Protein AF-A0A5C7XMV6-F1 (afdb_monomer_lite)

pLDDT: mean 70.3, std 21.77, range [32.22, 95.0]

Sequence (142 aa):
MPPIEAALIKPVVDALLGLFKQGENLTLKRNAEKALREAIRELLLANPDENKAEARIAIAKAAGILSEDILLAEDMLEKHRANKARTRGKTGSARKRKAHAGKCAGRRKPACATDADAPTPEDDACCAPHGDAAHARPTDTD

Secondary structure (DSSP, 8-state):
---THHHHHHHHHHHHHHHHHHHHHHHHHHHHHHHHH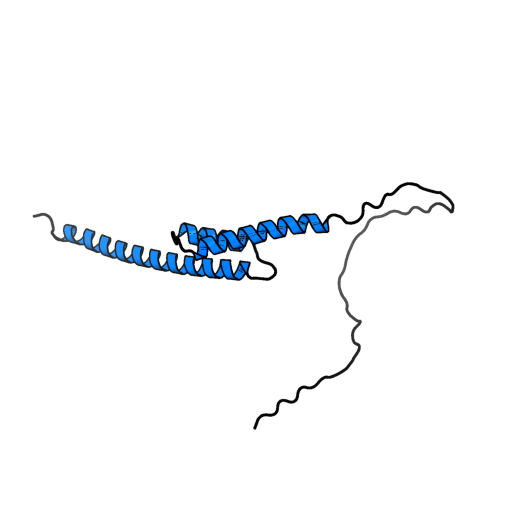HHHHHHTSSS--HHHHHHHHHHHHHTT---HHHHHHHHHHHHHHHHHHHHHHHTT-------------------------------------------PPPP---

Structure (mmCIF, N/CA/C/O backbone):
data_AF-A0A5C7XMV6-F1
#
_entry.id   AF-A0A5C7XMV6-F1
#
loop_
_atom_site.group_PDB
_atom_site.id
_atom_site.type_symbol
_atom_site.label_atom_id
_atom_site.label_alt_id
_atom_site.label_comp_id
_atom_site.label_asym_id
_atom_site.label_entity_id
_atom_site.label_seq_id
_atom_site.pdbx_PDB_ins_code
_atom_site.Cartn_x
_atom_site.Cartn_y
_atom_site.Cartn_z
_atom_site.occupancy
_atom_site.B_iso_or_equiv
_atom_site.auth_seq_id
_atom_site.auth_comp_id
_atom_site.auth_asym_id
_atom_site.auth_atom_id
_atom_site.pdbx_PDB_model_num
ATOM 1 N N . MET A 1 1 ? -35.684 16.868 38.252 1.00 51.22 1 MET A N 1
ATOM 2 C CA . MET A 1 1 ? -34.385 16.176 38.119 1.00 51.22 1 MET A CA 1
ATOM 3 C C . MET A 1 1 ? -34.325 15.568 36.728 1.00 51.22 1 MET A C 1
ATOM 5 O O . MET A 1 1 ? -35.217 14.785 36.429 1.00 51.22 1 MET A O 1
ATOM 9 N N . PRO A 1 2 ? -33.382 15.952 35.852 1.00 61.19 2 PRO A N 1
ATO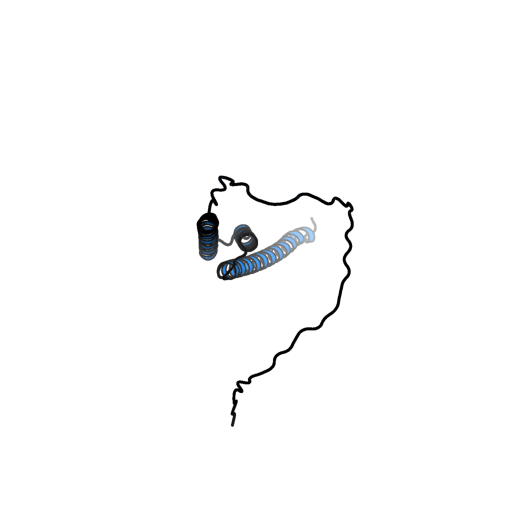M 10 C CA . PRO A 1 2 ? -33.203 15.239 34.594 1.00 61.19 2 PRO A CA 1
ATOM 11 C C . PRO A 1 2 ? -32.682 13.816 34.883 1.00 61.19 2 PRO A C 1
ATOM 13 O O . PRO A 1 2 ? -31.919 13.638 35.837 1.00 61.19 2 PRO A O 1
ATOM 16 N N . PRO A 1 3 ? -33.113 12.804 34.115 1.00 65.44 3 PRO A N 1
ATOM 17 C CA . PRO A 1 3 ? -32.747 11.413 34.349 1.00 65.44 3 PRO A CA 1
ATOM 18 C C . PRO A 1 3 ? -31.241 11.226 34.137 1.00 65.44 3 PRO A C 1
ATOM 20 O O . PRO A 1 3 ? -30.703 11.514 33.069 1.00 65.44 3 PRO A O 1
ATOM 23 N N . ILE A 1 4 ? -30.563 10.737 35.175 1.00 60.88 4 ILE A N 1
ATOM 24 C CA . ILE A 1 4 ? -29.106 10.510 35.223 1.00 60.88 4 ILE A CA 1
ATOM 25 C C . ILE A 1 4 ? -28.672 9.493 34.144 1.00 60.88 4 ILE A C 1
ATOM 27 O O . ILE A 1 4 ? -27.540 9.513 33.666 1.00 60.88 4 ILE A O 1
ATOM 31 N N . GLU A 1 5 ? -29.607 8.659 33.690 1.00 58.69 5 GLU A N 1
ATOM 32 C CA . GLU A 1 5 ? -29.411 7.609 32.690 1.00 58.69 5 GLU A CA 1
ATOM 33 C C . GLU A 1 5 ? -28.936 8.146 31.328 1.00 58.69 5 GLU A C 1
ATOM 35 O O . GLU A 1 5 ? -28.079 7.537 30.694 1.00 58.69 5 GLU A O 1
ATOM 40 N N . ALA A 1 6 ? -29.389 9.327 30.891 1.00 60.94 6 ALA A N 1
ATOM 41 C CA . ALA A 1 6 ? -29.008 9.878 29.584 1.00 60.94 6 ALA A CA 1
ATOM 42 C C . ALA A 1 6 ? -27.571 10.437 29.538 1.00 60.94 6 ALA A C 1
ATOM 44 O O . ALA A 1 6 ? -26.961 10.491 28.467 1.00 60.94 6 ALA A O 1
ATOM 45 N N . ALA A 1 7 ? -27.014 10.839 30.686 1.00 63.41 7 ALA A N 1
ATOM 46 C CA . ALA A 1 7 ? -25.677 11.433 30.770 1.00 63.41 7 ALA A CA 1
ATOM 47 C C . ALA A 1 7 ? -24.549 10.389 30.661 1.00 63.41 7 ALA A C 1
ATOM 49 O O . ALA A 1 7 ? -23.438 10.724 30.257 1.00 63.41 7 ALA A O 1
ATOM 50 N N . LEU A 1 8 ? -24.840 9.124 30.985 1.00 67.50 8 LEU A N 1
ATOM 51 C CA . LEU A 1 8 ? -23.873 8.020 30.981 1.00 67.50 8 LEU A CA 1
ATOM 52 C C . LEU A 1 8 ? -23.882 7.204 29.678 1.00 67.50 8 LEU A C 1
ATOM 54 O O . LEU A 1 8 ? -22.885 6.566 29.356 1.00 67.50 8 LEU A O 1
ATOM 58 N N . ILE A 1 9 ? -24.964 7.244 28.893 1.00 79.38 9 ILE A N 1
ATOM 59 C CA . ILE A 1 9 ? -25.073 6.456 27.651 1.00 79.38 9 ILE A CA 1
ATOM 60 C C . ILE A 1 9 ? -24.085 6.946 26.584 1.00 79.38 9 ILE A C 1
ATOM 62 O O . ILE A 1 9 ? -23.381 6.140 25.981 1.00 79.38 9 ILE A O 1
ATOM 66 N N . LYS A 1 10 ? -23.990 8.263 26.363 1.00 83.81 10 LYS A N 1
ATOM 67 C CA . LYS A 1 10 ? -23.078 8.850 25.365 1.00 83.81 10 LYS A CA 1
ATOM 68 C C . LYS A 1 10 ? -21.603 8.484 25.578 1.00 83.81 10 LYS A C 1
ATOM 70 O O . LYS A 1 10 ? -21.019 7.949 2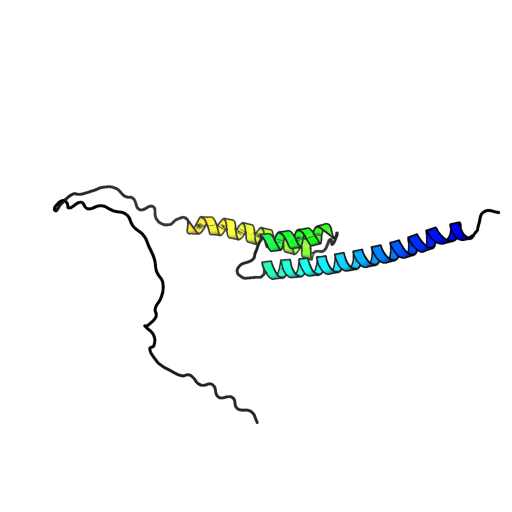4.642 1.00 83.81 10 LYS A O 1
ATOM 75 N N . PRO A 1 11 ? -21.005 8.678 26.771 1.00 87.38 11 PRO A N 1
ATOM 76 C CA . PRO A 1 11 ? -19.599 8.336 26.977 1.00 87.38 11 PRO A CA 1
ATOM 77 C C . PRO A 1 11 ? -19.317 6.835 26.817 1.00 87.38 11 PRO A C 1
ATOM 79 O O . PRO A 1 11 ? -18.245 6.472 26.342 1.00 87.38 11 PRO A O 1
ATOM 82 N N . VAL A 1 12 ? -20.269 5.955 27.147 1.00 88.81 12 VAL A N 1
ATOM 83 C CA . VAL A 1 12 ? -20.118 4.507 26.918 1.00 88.81 12 VAL A CA 1
ATOM 84 C C . VAL A 1 12 ? -20.166 4.176 25.427 1.00 88.81 12 VAL A C 1
ATOM 86 O O . VAL A 1 12 ? -19.308 3.448 24.934 1.00 88.81 12 VAL A O 1
ATOM 89 N N . VAL A 1 13 ? -21.129 4.734 24.690 1.00 91.44 13 VAL A N 1
ATOM 90 C CA . VAL A 1 13 ? -21.226 4.547 23.234 1.00 91.44 13 VAL A CA 1
ATOM 91 C C . VAL A 1 13 ? -19.986 5.102 22.532 1.00 91.44 13 VAL A C 1
ATOM 93 O O . VAL A 1 13 ? -19.442 4.437 21.654 1.00 91.44 13 VAL A O 1
ATOM 96 N N . ASP A 1 14 ? -19.488 6.262 22.955 1.00 88.56 14 ASP A N 1
ATOM 97 C CA . ASP A 1 14 ? -18.266 6.861 22.417 1.00 88.56 14 ASP A CA 1
ATOM 98 C C . ASP A 1 14 ? -17.028 6.007 22.722 1.00 88.56 14 ASP A C 1
ATOM 100 O O . ASP A 1 14 ? -16.180 5.830 21.846 1.00 88.56 14 ASP A O 1
ATOM 104 N N . ALA A 1 15 ? -16.934 5.413 23.917 1.00 87.56 15 ALA A N 1
ATOM 105 C CA . ALA A 1 15 ? -15.862 4.479 24.258 1.00 87.56 15 ALA A CA 1
ATOM 106 C C . ALA A 1 15 ? -15.913 3.200 23.404 1.00 87.56 15 ALA A C 1
ATOM 108 O O . ALA A 1 15 ? -14.876 2.746 22.915 1.00 87.56 15 ALA A O 1
ATOM 109 N N . LEU A 1 16 ? -17.108 2.648 23.165 1.00 88.50 16 LEU A N 1
ATOM 110 C CA . LEU A 1 16 ? -17.299 1.484 22.294 1.00 88.50 16 LEU A CA 1
ATOM 111 C C . LEU A 1 16 ? -16.944 1.810 20.839 1.00 88.50 16 LEU A C 1
ATOM 113 O O . LEU A 1 16 ? -16.156 1.094 20.223 1.00 88.50 16 LEU A O 1
ATOM 117 N N . LEU A 1 17 ? -17.462 2.916 20.297 1.00 89.56 17 LEU A N 1
ATOM 118 C CA . LEU A 1 17 ? -17.124 3.388 18.951 1.00 89.56 17 LEU A CA 1
ATOM 119 C C . LEU A 1 17 ? -15.625 3.682 18.815 1.00 89.56 17 LEU A C 1
ATOM 121 O O . LEU A 1 17 ? -15.033 3.381 17.780 1.00 89.56 17 LEU A O 1
ATOM 125 N N . GLY A 1 18 ? -15.000 4.242 19.852 1.00 87.44 18 GLY A N 1
ATOM 126 C CA . GLY A 1 18 ? -13.558 4.465 19.915 1.00 87.44 18 GLY A CA 1
ATOM 127 C C . GLY A 1 18 ? -12.767 3.159 19.831 1.00 87.44 18 GLY A C 1
ATOM 128 O O . GLY A 1 18 ? -11.833 3.064 19.034 1.00 87.44 18 GLY A O 1
ATOM 129 N N . LEU A 1 19 ? -13.177 2.134 20.581 1.00 82.25 19 LEU A N 1
ATOM 130 C CA . LEU A 1 19 ? -12.547 0.814 20.558 1.00 82.25 19 LEU A CA 1
ATOM 131 C C . LEU A 1 19 ? -12.697 0.123 19.192 1.00 82.25 19 LEU A C 1
ATOM 133 O O . LEU A 1 19 ? -11.721 -0.418 18.671 1.00 82.25 19 LEU A O 1
ATOM 137 N N . PHE A 1 20 ? -13.880 0.192 18.570 1.00 83.31 20 PHE A N 1
ATOM 138 C CA . PHE A 1 20 ? -14.097 -0.356 17.224 1.00 83.31 20 PHE A CA 1
ATOM 139 C C . PHE A 1 20 ? -13.216 0.330 16.179 1.00 83.31 20 PHE A C 1
ATOM 141 O O . PHE A 1 20 ? -12.511 -0.348 15.432 1.00 83.31 20 PHE A O 1
ATOM 148 N N . LYS A 1 21 ? -13.163 1.667 16.188 1.00 85.06 21 LYS A N 1
ATOM 149 C CA . LYS A 1 21 ? -12.287 2.438 15.292 1.00 85.06 21 LYS A CA 1
ATOM 150 C C . LYS A 1 21 ? -10.814 2.080 15.483 1.00 85.06 21 LYS A C 1
ATOM 152 O O . LYS A 1 21 ? -10.065 2.013 14.511 1.00 85.06 21 LYS A O 1
ATOM 157 N N . GLN A 1 22 ? -10.364 1.853 16.716 1.00 80.00 22 GLN A N 1
ATOM 158 C CA . GLN A 1 22 ? -8.991 1.406 16.977 1.00 80.00 22 GLN A CA 1
ATOM 159 C C . GLN A 1 22 ? -8.727 0.013 16.389 1.00 80.00 22 GLN A C 1
ATOM 161 O O . GLN A 1 22 ? -7.694 -0.188 15.747 1.00 80.00 22 GLN A O 1
ATOM 166 N N . GLY A 1 23 ? -9.668 -0.921 16.550 1.00 81.06 23 GLY A N 1
ATOM 167 C CA . GLY A 1 23 ? -9.592 -2.255 15.954 1.00 81.06 23 GLY A CA 1
ATOM 168 C C . GLY A 1 23 ? -9.496 -2.209 14.427 1.00 81.06 23 GLY A C 1
ATOM 169 O O . GLY A 1 23 ? -8.589 -2.809 13.847 1.00 81.06 23 GLY A O 1
ATOM 170 N N . GLU A 1 24 ? -10.362 -1.431 13.776 1.00 84.50 24 GLU A N 1
ATOM 171 C CA . GLU A 1 24 ? -10.344 -1.239 12.321 1.00 84.50 24 GLU A CA 1
ATOM 172 C C . GLU A 1 24 ? -8.998 -0.684 11.843 1.00 84.50 24 GLU A C 1
ATOM 174 O O . GLU A 1 24 ? -8.373 -1.262 10.953 1.00 84.50 24 GLU A O 1
ATOM 179 N N . ASN A 1 25 ? -8.473 0.356 12.496 1.00 83.69 25 ASN A N 1
ATOM 180 C CA . ASN A 1 25 ? -7.168 0.930 12.158 1.00 83.69 25 ASN A CA 1
ATOM 181 C C . ASN A 1 25 ? -6.016 -0.083 12.266 1.00 83.69 25 ASN A C 1
ATOM 183 O O . ASN A 1 25 ? -5.108 -0.073 11.435 1.00 83.69 25 ASN A O 1
ATOM 187 N N . LEU A 1 26 ? -6.040 -0.979 13.258 1.00 86.00 26 LEU A N 1
ATOM 188 C CA . LEU A 1 26 ? -5.032 -2.037 13.383 1.00 86.00 26 LEU A CA 1
ATOM 189 C C . LEU A 1 26 ? -5.126 -3.052 12.241 1.00 86.00 26 LEU A C 1
ATOM 191 O O . LEU A 1 26 ? -4.099 -3.473 11.707 1.00 86.00 26 LEU A O 1
ATOM 195 N N . THR A 1 27 ? -6.341 -3.438 11.848 1.00 87.75 27 THR A N 1
ATOM 196 C CA . THR A 1 27 ? -6.532 -4.346 10.707 1.00 87.75 27 THR A CA 1
ATOM 197 C C . THR A 1 27 ? -6.101 -3.702 9.392 1.00 87.75 27 THR A C 1
ATOM 199 O O . THR A 1 27 ? -5.396 -4.341 8.614 1.00 87.75 27 THR A O 1
ATOM 202 N N . LEU A 1 28 ? -6.426 -2.423 9.176 1.00 87.31 28 LEU A N 1
ATOM 203 C CA . LEU A 1 28 ? -6.011 -1.660 7.999 1.00 87.31 28 LEU A CA 1
ATOM 204 C C . LEU A 1 28 ? -4.487 -1.574 7.899 1.00 87.31 28 LEU A C 1
ATOM 206 O O . LEU A 1 28 ? -3.937 -1.867 6.841 1.00 87.31 28 LEU A O 1
ATOM 210 N N . LYS A 1 29 ? -3.797 -1.271 9.007 1.00 88.12 29 LYS A N 1
ATOM 211 C CA . LYS A 1 29 ? -2.327 -1.251 9.055 1.00 88.12 29 LYS A CA 1
ATOM 212 C C . LYS A 1 29 ? -1.723 -2.618 8.735 1.00 88.12 29 LYS A C 1
ATOM 214 O O . LYS A 1 29 ? -0.871 -2.715 7.862 1.00 88.12 29 LYS A O 1
ATOM 219 N N . ARG A 1 30 ? -2.211 -3.700 9.351 1.00 90.56 30 ARG A N 1
ATOM 220 C CA . ARG A 1 30 ? -1.727 -5.066 9.059 1.00 90.56 30 ARG A CA 1
ATOM 221 C C . ARG A 1 30 ? -1.952 -5.471 7.600 1.00 90.56 30 ARG A C 1
ATOM 223 O O . ARG A 1 30 ? -1.080 -6.085 6.988 1.00 90.56 30 ARG A O 1
ATOM 230 N N . ASN A 1 31 ? -3.108 -5.125 7.036 1.00 91.81 31 ASN A N 1
ATOM 231 C CA . ASN A 1 31 ? -3.424 -5.394 5.634 1.00 91.81 31 ASN A CA 1
ATOM 232 C C . ASN A 1 31 ? -2.530 -4.584 4.692 1.00 91.81 31 ASN A C 1
ATOM 234 O O . ASN A 1 31 ? -2.052 -5.122 3.697 1.00 91.81 31 ASN A O 1
ATOM 238 N N . ALA A 1 32 ? -2.255 -3.326 5.027 1.00 89.62 32 ALA A N 1
ATOM 239 C CA . ALA A 1 32 ? -1.335 -2.473 4.291 1.00 89.62 32 ALA A CA 1
ATOM 240 C C . ALA A 1 32 ? 0.116 -2.980 4.355 1.00 89.62 32 ALA A C 1
ATOM 242 O O . ALA A 1 32 ? 0.773 -3.061 3.320 1.00 89.62 32 ALA A O 1
ATOM 243 N N . GLU A 1 33 ? 0.600 -3.425 5.518 1.00 89.56 33 GLU A N 1
ATOM 244 C CA . GLU A 1 33 ? 1.914 -4.076 5.650 1.00 89.56 33 GLU A CA 1
ATOM 245 C C . GLU A 1 33 ? 2.004 -5.366 4.828 1.00 89.56 33 GLU A C 1
ATOM 247 O O . GLU A 1 33 ? 3.039 -5.672 4.232 1.00 89.56 33 GLU A O 1
ATOM 252 N N . LYS A 1 34 ? 0.926 -6.158 4.804 1.00 93.94 34 LYS A N 1
ATOM 253 C CA . LYS A 1 34 ? 0.852 -7.364 3.977 1.00 93.94 34 LYS A CA 1
ATOM 254 C C . LYS A 1 34 ? 0.885 -7.004 2.491 1.00 93.94 34 LYS A C 1
ATOM 256 O O . LYS A 1 34 ? 1.659 -7.606 1.753 1.00 93.94 34 LYS A O 1
ATOM 261 N N . ALA A 1 35 ? 0.098 -6.014 2.069 1.00 92.12 35 ALA A N 1
ATOM 262 C CA . ALA A 1 35 ? 0.085 -5.527 0.693 1.00 92.12 35 ALA A CA 1
ATOM 263 C C . ALA A 1 35 ? 1.473 -5.033 0.264 1.00 92.12 35 ALA A C 1
ATOM 265 O O . ALA A 1 35 ? 1.934 -5.387 -0.817 1.00 92.12 35 ALA A O 1
ATOM 266 N N . LEU A 1 36 ? 2.176 -4.306 1.135 1.00 91.50 36 LEU A N 1
ATOM 267 C CA . LEU A 1 36 ? 3.537 -3.836 0.884 1.00 91.50 36 LEU A CA 1
ATOM 268 C C . LEU A 1 36 ? 4.530 -4.992 0.721 1.00 91.50 36 LEU A C 1
ATOM 270 O O . LEU A 1 36 ? 5.282 -5.033 -0.251 1.00 91.50 36 LEU A O 1
ATOM 274 N N . ARG A 1 37 ? 4.484 -5.984 1.617 1.00 92.88 37 ARG A N 1
ATOM 275 C CA . ARG A 1 37 ? 5.303 -7.201 1.493 1.00 92.88 37 ARG A CA 1
ATOM 276 C C . ARG A 1 37 ? 5.022 -7.955 0.196 1.00 92.88 37 ARG A C 1
ATOM 278 O O . ARG A 1 37 ? 5.948 -8.462 -0.435 1.00 92.88 37 ARG A O 1
ATOM 285 N N . GLU A 1 38 ? 3.760 -8.030 -0.214 1.00 93.12 38 GLU A N 1
ATOM 286 C CA . GLU A 1 38 ? 3.383 -8.628 -1.494 1.00 93.12 38 GLU A CA 1
ATOM 287 C C . GLU A 1 38 ? 3.850 -7.796 -2.692 1.00 93.12 38 GLU A C 1
ATOM 289 O O . GLU A 1 38 ? 4.235 -8.380 -3.699 1.00 93.12 38 GLU A O 1
ATOM 294 N N . ALA A 1 39 ? 3.865 -6.464 -2.598 1.00 93.50 39 ALA A N 1
ATOM 295 C CA . ALA A 1 39 ? 4.389 -5.593 -3.648 1.00 93.50 39 ALA A CA 1
ATOM 296 C C . ALA A 1 39 ? 5.891 -5.813 -3.854 1.00 93.50 39 ALA A C 1
ATOM 298 O O . ALA A 1 39 ? 6.325 -6.041 -4.979 1.00 93.50 39 ALA A O 1
ATOM 299 N N . ILE A 1 40 ? 6.671 -5.827 -2.768 1.00 91.81 40 ILE A N 1
ATOM 300 C CA . ILE A 1 40 ? 8.115 -6.093 -2.828 1.00 91.81 40 ILE A CA 1
ATOM 301 C C . ILE A 1 40 ? 8.367 -7.492 -3.396 1.00 91.81 40 ILE A C 1
ATOM 303 O O . ILE A 1 40 ? 9.200 -7.657 -4.284 1.00 91.81 40 ILE A O 1
ATOM 307 N N . ARG A 1 41 ? 7.614 -8.502 -2.940 1.00 94.31 41 ARG A N 1
ATOM 308 C CA . ARG A 1 41 ? 7.736 -9.865 -3.473 1.00 94.31 41 ARG A CA 1
ATOM 309 C C . ARG A 1 41 ? 7.440 -9.920 -4.972 1.00 94.31 41 ARG A C 1
ATOM 311 O O . ARG A 1 41 ? 8.181 -10.580 -5.689 1.00 94.31 41 ARG A O 1
ATOM 318 N N . GLU A 1 42 ? 6.390 -9.240 -5.430 1.00 92.88 42 GLU A N 1
ATOM 319 C CA . GLU A 1 42 ? 6.033 -9.154 -6.850 1.00 92.88 42 GLU A CA 1
ATOM 320 C C . GLU A 1 42 ? 7.166 -8.526 -7.666 1.00 92.88 42 GLU A C 1
ATOM 322 O O . GLU A 1 42 ? 7.541 -9.068 -8.698 1.00 92.88 42 GLU A O 1
ATOM 327 N N . LEU A 1 43 ? 7.756 -7.431 -7.175 1.00 91.62 43 LEU A N 1
ATOM 328 C CA . LEU A 1 43 ? 8.852 -6.712 -7.834 1.00 91.62 43 LEU A CA 1
ATOM 329 C C . LEU A 1 43 ? 10.168 -7.500 -7.882 1.00 91.62 43 LEU A C 1
ATOM 331 O O . LEU A 1 43 ? 11.016 -7.216 -8.724 1.00 91.62 43 LEU A O 1
ATOM 335 N N . LEU A 1 44 ? 10.338 -8.484 -6.997 1.00 93.12 44 LEU A N 1
ATOM 336 C CA . LEU A 1 44 ? 11.488 -9.390 -6.984 1.00 93.12 44 LEU A CA 1
ATOM 337 C C . LEU A 1 44 ? 11.304 -10.621 -7.888 1.00 93.12 44 LEU A C 1
ATOM 339 O O . LEU A 1 44 ? 12.239 -11.410 -8.035 1.00 93.12 44 LEU A O 1
ATOM 343 N N . LEU A 1 45 ? 10.128 -10.809 -8.498 1.00 92.31 45 LEU A N 1
ATOM 344 C CA . LEU A 1 45 ? 9.930 -11.855 -9.501 1.00 92.31 45 LEU A CA 1
ATOM 345 C C . LEU A 1 45 ? 10.712 -11.535 -10.781 1.00 92.31 45 LEU A C 1
ATOM 347 O O . LEU A 1 45 ? 10.927 -10.380 -11.134 1.00 92.31 45 LEU A O 1
ATOM 351 N N . ALA A 1 46 ? 11.076 -12.578 -11.532 1.00 84.81 46 ALA A N 1
ATOM 352 C CA . ALA A 1 46 ? 11.758 -12.422 -12.819 1.00 84.81 46 ALA A CA 1
ATOM 353 C C . ALA A 1 46 ? 10.923 -11.638 -13.854 1.00 84.81 46 ALA A C 1
ATOM 355 O O . ALA A 1 46 ? 11.487 -10.964 -14.709 1.00 84.81 46 ALA A O 1
ATOM 356 N N . ASN A 1 47 ? 9.589 -11.722 -13.763 1.00 85.12 47 ASN A N 1
ATOM 357 C CA . ASN A 1 47 ? 8.631 -10.974 -14.578 1.00 85.12 47 ASN A CA 1
ATOM 358 C C . ASN A 1 47 ? 7.585 -10.328 -13.652 1.00 85.12 47 ASN A C 1
ATOM 360 O O . ASN A 1 47 ? 6.565 -10.961 -13.373 1.00 85.12 47 ASN A O 1
ATOM 364 N N . PRO A 1 48 ? 7.830 -9.116 -13.134 1.00 88.19 48 PRO A N 1
ATOM 365 C CA . PRO A 1 48 ? 6.947 -8.498 -12.153 1.00 88.19 48 PRO A CA 1
ATOM 366 C C . PRO A 1 48 ? 5.709 -7.860 -12.805 1.00 88.19 48 PRO A C 1
ATOM 368 O O . PRO A 1 48 ? 5.782 -7.267 -13.889 1.00 88.19 48 PRO A O 1
ATOM 371 N N . ASP A 1 49 ? 4.567 -7.931 -12.116 1.00 91.81 49 ASP A N 1
ATOM 372 C CA . ASP A 1 49 ? 3.349 -7.209 -12.492 1.00 91.81 49 ASP A CA 1
ATOM 373 C C . ASP A 1 49 ? 3.341 -5.795 -11.885 1.00 91.81 49 ASP A C 1
ATOM 375 O O . ASP A 1 49 ? 3.020 -5.584 -10.711 1.00 91.81 49 ASP A O 1
ATOM 379 N N . GLU A 1 50 ? 3.688 -4.810 -12.716 1.00 91.12 50 GLU A N 1
ATOM 380 C CA . GLU A 1 50 ? 3.741 -3.391 -12.342 1.00 91.12 50 GLU A CA 1
ATOM 381 C C . GLU A 1 50 ? 2.397 -2.860 -11.829 1.00 91.12 50 GLU A C 1
ATOM 383 O O . GLU A 1 50 ? 2.381 -2.061 -10.894 1.00 91.12 50 GLU A O 1
ATOM 388 N N . ASN A 1 51 ? 1.278 -3.311 -12.403 1.00 93.06 51 ASN A N 1
ATOM 389 C CA . ASN A 1 51 ? -0.048 -2.807 -12.044 1.00 93.06 51 ASN A CA 1
ATOM 390 C C . ASN A 1 51 ? -0.449 -3.306 -10.652 1.00 93.06 51 ASN A C 1
ATOM 392 O O . ASN A 1 51 ? -0.989 -2.552 -9.841 1.00 93.06 51 ASN A O 1
ATOM 396 N N . LYS A 1 52 ? -0.152 -4.578 -10.350 1.00 93.19 52 LYS A N 1
ATOM 397 C CA . LYS A 1 52 ? -0.394 -5.148 -9.017 1.00 93.19 52 LYS A CA 1
ATOM 398 C C . LYS A 1 52 ? 0.506 -4.517 -7.962 1.00 93.19 52 LYS A C 1
ATOM 400 O O . LYS A 1 52 ? 0.027 -4.216 -6.869 1.00 93.19 52 LYS A O 1
ATOM 405 N N . ALA A 1 53 ? 1.789 -4.330 -8.270 1.00 94.31 53 ALA A N 1
ATOM 406 C CA . ALA A 1 53 ? 2.728 -3.689 -7.356 1.00 94.31 53 ALA A CA 1
ATOM 407 C C . ALA A 1 53 ? 2.300 -2.246 -7.043 1.00 94.31 53 ALA A C 1
ATOM 409 O O . ALA A 1 53 ? 2.213 -1.881 -5.874 1.00 94.31 53 ALA A O 1
ATOM 410 N N . GLU A 1 54 ? 1.936 -1.459 -8.059 1.00 94.44 54 GLU A N 1
ATOM 411 C CA . GLU A 1 54 ? 1.458 -0.083 -7.887 1.00 94.44 54 GLU A CA 1
ATOM 412 C C . GLU A 1 54 ? 0.176 -0.005 -7.050 1.00 94.44 54 GLU A C 1
ATOM 414 O O . GLU A 1 54 ? 0.107 0.788 -6.112 1.00 94.44 54 GLU A O 1
ATOM 419 N N . ALA A 1 55 ? -0.811 -0.868 -7.316 1.00 94.94 55 ALA A N 1
ATOM 420 C CA . ALA A 1 55 ? -2.044 -0.913 -6.532 1.00 94.94 55 ALA A CA 1
ATOM 421 C C . ALA A 1 55 ? -1.775 -1.242 -5.054 1.00 94.94 55 ALA A C 1
ATOM 423 O O . ALA A 1 55 ? -2.330 -0.609 -4.154 1.00 94.94 55 ALA A O 1
ATOM 424 N N . ARG A 1 56 ? -0.886 -2.203 -4.786 1.00 93.38 56 ARG A N 1
ATOM 425 C CA . ARG A 1 56 ? -0.502 -2.590 -3.421 1.00 93.38 56 ARG A CA 1
ATOM 426 C C . ARG A 1 56 ? 0.274 -1.484 -2.697 1.00 93.38 56 ARG A C 1
ATOM 428 O O . ARG A 1 56 ? 0.006 -1.240 -1.521 1.00 93.38 56 ARG A O 1
ATOM 435 N N . ILE A 1 57 ? 1.170 -0.778 -3.392 1.00 91.50 57 ILE A N 1
ATOM 436 C CA . ILE A 1 57 ? 1.868 0.404 -2.860 1.00 91.50 57 ILE A CA 1
ATOM 437 C C . ILE A 1 57 ? 0.858 1.517 -2.546 1.00 91.50 57 ILE A C 1
ATOM 439 O O . ILE A 1 57 ? 0.925 2.123 -1.479 1.00 91.50 57 ILE A O 1
ATOM 443 N N . ALA A 1 58 ? -0.120 1.755 -3.422 1.00 92.50 58 ALA A N 1
ATOM 444 C CA . ALA A 1 58 ? -1.158 2.760 -3.204 1.00 92.50 58 ALA A CA 1
ATOM 445 C C . ALA A 1 58 ? -2.029 2.452 -1.974 1.00 92.50 58 ALA A C 1
ATOM 447 O O . ALA A 1 58 ? -2.314 3.357 -1.191 1.00 92.50 58 ALA A O 1
ATOM 448 N N . ILE A 1 59 ? -2.394 1.182 -1.753 1.00 90.06 59 ILE A N 1
ATOM 449 C CA . ILE A 1 59 ? -3.103 0.744 -0.537 1.00 90.06 59 ILE A CA 1
ATOM 450 C C . ILE A 1 59 ? -2.260 1.035 0.711 1.00 90.06 59 ILE A C 1
ATOM 452 O O . ILE A 1 59 ? -2.779 1.562 1.696 1.00 90.06 59 ILE A O 1
ATOM 456 N N . ALA A 1 60 ? -0.959 0.734 0.667 1.00 90.19 60 ALA A N 1
ATOM 457 C CA . ALA A 1 60 ? -0.058 0.982 1.789 1.00 90.19 60 ALA A CA 1
ATOM 458 C C . ALA A 1 60 ? 0.093 2.483 2.102 1.00 90.19 60 ALA A C 1
ATOM 460 O O . ALA A 1 60 ? 0.011 2.877 3.268 1.00 90.19 60 ALA A O 1
ATOM 461 N N . LYS A 1 61 ? 0.209 3.323 1.063 1.00 89.88 61 LYS A N 1
ATOM 462 C CA . LYS A 1 61 ? 0.209 4.789 1.187 1.00 89.88 61 LYS A CA 1
ATOM 463 C C . LYS A 1 61 ? -1.091 5.321 1.785 1.00 89.88 61 LYS A C 1
ATOM 465 O O . LYS A 1 61 ? -1.055 6.153 2.687 1.00 89.88 61 LYS A O 1
ATOM 470 N N . ALA A 1 62 ? -2.238 4.839 1.305 1.00 86.94 62 ALA A N 1
ATOM 471 C CA . ALA A 1 62 ? -3.555 5.284 1.762 1.00 86.94 62 ALA A CA 1
ATOM 472 C C . ALA A 1 62 ? -3.820 4.932 3.234 1.00 86.94 62 ALA A C 1
ATOM 474 O O . ALA A 1 62 ? -4.482 5.687 3.941 1.00 86.94 62 ALA A O 1
ATOM 475 N N . ALA A 1 63 ? -3.259 3.822 3.718 1.00 85.00 63 ALA A N 1
ATOM 476 C CA . ALA A 1 63 ? -3.313 3.445 5.129 1.00 85.00 63 ALA A CA 1
ATOM 477 C C . ALA A 1 63 ? -2.403 4.303 6.034 1.00 85.00 63 ALA A C 1
ATOM 479 O O . ALA A 1 63 ? -2.361 4.077 7.246 1.00 85.00 63 ALA A O 1
ATOM 480 N N . GLY A 1 64 ? -1.667 5.269 5.468 1.00 78.44 64 GLY A N 1
ATOM 481 C CA . GLY A 1 64 ? -0.781 6.164 6.211 1.00 78.44 64 GLY A CA 1
ATOM 482 C C . GLY A 1 64 ? 0.439 5.457 6.794 1.00 78.44 64 GLY A C 1
ATOM 483 O O . GLY A 1 64 ? 1.055 5.967 7.731 1.00 78.44 64 GLY A O 1
ATOM 484 N N . ILE A 1 65 ? 0.790 4.278 6.271 1.00 74.56 65 ILE A N 1
ATOM 485 C CA . ILE A 1 65 ? 2.083 3.680 6.573 1.00 74.56 65 ILE A CA 1
ATOM 486 C C . ILE A 1 65 ? 3.109 4.535 5.832 1.00 74.56 65 ILE A C 1
ATOM 488 O O . ILE A 1 65 ? 3.083 4.623 4.613 1.00 74.56 65 ILE A O 1
ATOM 492 N N . LEU A 1 66 ? 3.976 5.218 6.572 1.00 67.81 66 LEU A N 1
ATOM 493 C CA . LEU A 1 66 ? 5.109 5.971 6.038 1.00 67.81 66 LEU A CA 1
ATOM 494 C C . LEU A 1 66 ? 6.358 5.212 6.469 1.00 67.81 66 LEU A C 1
ATOM 496 O O . LEU A 1 66 ? 6.932 5.481 7.519 1.00 67.81 66 LEU A O 1
ATOM 500 N N . SER A 1 67 ? 6.688 4.171 5.713 1.00 74.25 67 SER A N 1
ATOM 501 C CA . SER A 1 67 ? 7.820 3.290 5.997 1.00 74.25 67 SER A CA 1
ATOM 502 C C . SER A 1 67 ? 8.871 3.432 4.905 1.00 74.25 67 SER A C 1
ATOM 504 O O . SER A 1 67 ? 8.538 3.702 3.750 1.00 74.25 67 SER A O 1
ATOM 506 N N . GLU A 1 68 ? 10.136 3.235 5.272 1.00 86.94 68 GLU A N 1
ATOM 507 C CA . GLU A 1 68 ? 11.260 3.152 4.330 1.00 86.94 68 GLU A CA 1
ATOM 508 C C . GLU A 1 68 ? 10.977 2.138 3.210 1.00 86.94 68 GLU A C 1
ATOM 510 O O . GLU A 1 68 ? 11.260 2.391 2.042 1.00 86.94 68 GLU A O 1
ATOM 515 N N . ASP A 1 69 ? 10.285 1.053 3.553 1.00 88.25 69 ASP A N 1
ATOM 516 C CA . ASP A 1 69 ? 9.853 0.004 2.635 1.00 88.25 69 ASP A CA 1
ATOM 517 C C . ASP A 1 69 ? 8.951 0.506 1.492 1.00 88.25 69 ASP A C 1
ATOM 519 O O . ASP A 1 69 ? 8.995 -0.041 0.391 1.00 88.25 69 ASP A O 1
ATOM 523 N N . ILE A 1 70 ? 8.141 1.549 1.710 1.00 90.81 70 ILE A N 1
ATOM 524 C CA . ILE A 1 70 ? 7.315 2.149 0.647 1.00 90.81 70 ILE A CA 1
ATOM 525 C C . ILE A 1 70 ? 8.190 2.914 -0.342 1.00 90.81 70 ILE A C 1
ATOM 527 O O . ILE A 1 70 ? 8.035 2.734 -1.547 1.00 90.81 70 ILE A O 1
ATOM 531 N N . LEU A 1 71 ? 9.152 3.696 0.157 1.00 92.88 71 LEU A N 1
ATOM 532 C CA . LEU A 1 71 ? 10.112 4.402 -0.694 1.00 92.88 71 LEU A CA 1
ATOM 533 C C . LEU A 1 71 ? 10.964 3.411 -1.495 1.00 92.88 71 LEU A C 1
ATOM 535 O O . LEU A 1 71 ? 11.179 3.605 -2.690 1.00 92.88 71 LEU A O 1
ATOM 539 N N . LEU A 1 72 ? 11.385 2.316 -0.859 1.00 93.69 72 LEU A N 1
ATOM 540 C CA . LEU A 1 72 ? 12.081 1.219 -1.522 1.00 93.69 72 LEU A CA 1
ATOM 541 C C . LEU A 1 72 ? 11.220 0.584 -2.624 1.00 93.69 72 LEU A C 1
ATOM 543 O O . LEU A 1 72 ? 11.694 0.408 -3.745 1.00 93.69 72 LEU A O 1
ATOM 547 N N . ALA A 1 73 ? 9.962 0.247 -2.331 1.00 93.19 73 ALA A N 1
ATOM 548 C CA . ALA A 1 73 ? 9.060 -0.369 -3.303 1.00 93.19 73 ALA A CA 1
ATOM 549 C C . ALA A 1 73 ? 8.767 0.556 -4.499 1.00 93.19 73 ALA A C 1
ATOM 551 O O . ALA A 1 73 ? 8.679 0.087 -5.635 1.00 93.19 73 ALA A O 1
ATOM 552 N N . GLU A 1 74 ? 8.657 1.865 -4.268 1.00 93.69 74 GLU A N 1
ATOM 553 C CA . GLU A 1 74 ? 8.508 2.870 -5.325 1.00 93.69 74 GLU A CA 1
ATOM 554 C C . GLU A 1 74 ? 9.739 2.958 -6.225 1.00 93.69 74 GLU A C 1
ATOM 556 O O . GLU A 1 74 ? 9.606 2.872 -7.446 1.00 93.69 74 GLU A O 1
ATOM 561 N N . ASP A 1 75 ? 10.930 3.062 -5.636 1.00 95.00 75 ASP A N 1
ATOM 562 C CA . ASP A 1 75 ? 12.194 3.101 -6.375 1.00 95.00 75 ASP A CA 1
ATOM 563 C C . ASP A 1 75 ? 12.415 1.804 -7.177 1.00 95.00 75 ASP A C 1
ATOM 565 O O . ASP A 1 75 ? 12.817 1.826 -8.343 1.00 95.00 75 ASP A O 1
ATOM 569 N N . MET A 1 76 ? 12.068 0.649 -6.603 1.00 94.44 76 MET A N 1
ATOM 570 C CA . MET A 1 76 ? 12.086 -0.632 -7.315 1.00 94.44 76 MET A CA 1
ATOM 571 C C . MET A 1 76 ? 11.122 -0.655 -8.511 1.00 94.44 76 MET A C 1
ATOM 573 O O . MET A 1 76 ? 11.503 -1.110 -9.596 1.00 94.44 76 MET A O 1
ATOM 577 N N . LEU A 1 77 ? 9.892 -0.157 -8.343 1.00 93.44 77 LEU A N 1
ATOM 578 C CA . LEU A 1 77 ? 8.903 -0.071 -9.421 1.00 93.44 77 LEU A CA 1
ATOM 579 C C . LEU A 1 77 ? 9.380 0.869 -10.539 1.00 93.44 77 LEU A C 1
ATOM 581 O O . LEU A 1 77 ? 9.263 0.538 -11.723 1.00 93.44 77 LEU A O 1
ATOM 585 N N . GLU A 1 78 ? 9.958 2.014 -10.181 1.00 94.12 78 GLU A N 1
ATOM 586 C CA . GLU A 1 78 ? 10.510 2.976 -11.134 1.00 94.12 78 GLU A CA 1
ATOM 587 C C . GLU A 1 78 ? 11.687 2.386 -11.923 1.00 94.12 78 GLU A C 1
ATOM 589 O O . GLU A 1 78 ? 11.700 2.445 -13.158 1.00 94.12 78 GLU A O 1
ATOM 594 N N . LYS A 1 79 ? 12.634 1.724 -11.246 1.00 93.12 79 LYS A N 1
ATOM 595 C CA . LYS A 1 79 ? 13.752 1.015 -11.891 1.00 93.12 79 LYS A CA 1
ATOM 596 C C . LYS A 1 79 ? 13.264 -0.046 -12.869 1.00 93.12 79 LYS A C 1
ATOM 598 O O . LYS A 1 79 ? 13.817 -0.169 -13.968 1.00 93.12 79 LYS A O 1
ATOM 603 N N . HIS A 1 80 ? 12.218 -0.790 -12.510 1.00 91.31 80 HIS A N 1
ATOM 604 C CA . HIS A 1 80 ? 11.632 -1.781 -13.405 1.00 91.31 80 HIS A CA 1
ATOM 605 C C . HIS A 1 80 ? 11.015 -1.128 -14.650 1.00 91.31 80 HIS A C 1
ATOM 607 O O . HIS A 1 80 ? 11.334 -1.523 -15.777 1.00 91.31 80 HIS A O 1
ATOM 613 N N . ARG A 1 81 ? 10.206 -0.075 -14.474 1.00 90.06 81 ARG A N 1
ATOM 614 C CA . ARG A 1 81 ? 9.621 0.704 -15.581 1.00 90.06 81 ARG A CA 1
ATOM 615 C C . ARG A 1 81 ? 10.697 1.269 -16.508 1.00 90.06 81 ARG A C 1
ATOM 617 O O . ARG A 1 81 ? 10.595 1.136 -17.730 1.00 90.06 81 ARG A O 1
ATOM 624 N N . ALA A 1 82 ? 11.763 1.831 -15.943 1.00 88.94 82 ALA A N 1
ATOM 625 C CA . ALA A 1 82 ? 12.892 2.369 -16.695 1.00 88.94 82 ALA A CA 1
ATOM 626 C C . ALA A 1 82 ? 13.638 1.279 -17.486 1.00 88.94 82 ALA A C 1
ATOM 628 O O . ALA A 1 82 ? 13.929 1.463 -18.671 1.00 88.94 82 ALA A O 1
ATOM 629 N N . ASN A 1 83 ? 13.913 0.121 -16.878 1.00 87.12 83 ASN A N 1
ATOM 630 C CA . ASN A 1 83 ? 14.563 -1.005 -17.557 1.00 87.12 83 ASN A CA 1
ATOM 631 C C . ASN A 1 83 ? 13.692 -1.593 -18.672 1.00 87.12 83 ASN A C 1
ATOM 633 O O . ASN A 1 83 ? 14.193 -1.880 -19.763 1.00 87.12 83 ASN A O 1
ATOM 637 N N . LYS A 1 84 ? 12.383 -1.718 -18.450 1.00 84.81 84 LYS A N 1
ATOM 638 C CA . LYS A 1 84 ? 11.435 -2.168 -19.473 1.00 84.81 84 LYS A CA 1
ATOM 639 C C . LYS A 1 84 ? 11.347 -1.187 -20.638 1.00 84.81 84 LYS A C 1
ATOM 641 O O . LYS A 1 84 ? 11.394 -1.605 -21.791 1.00 84.81 84 LYS A O 1
ATOM 646 N N . ALA A 1 85 ? 11.295 0.117 -20.368 1.00 81.88 85 ALA A N 1
ATOM 647 C CA . ALA A 1 85 ? 11.327 1.139 -21.413 1.00 81.88 85 ALA A CA 1
ATOM 648 C C . ALA A 1 85 ? 12.632 1.080 -22.233 1.00 81.88 85 ALA A C 1
ATOM 650 O O . ALA A 1 85 ? 12.590 1.115 -23.465 1.00 81.88 85 ALA A O 1
ATOM 651 N N . ARG A 1 86 ? 13.785 0.906 -21.569 1.00 78.69 86 ARG A N 1
ATOM 652 C CA . ARG A 1 86 ? 15.102 0.761 -22.221 1.00 78.69 86 ARG A CA 1
ATOM 653 C C . ARG A 1 86 ? 15.200 -0.492 -23.094 1.00 78.69 86 ARG A C 1
ATOM 655 O O . ARG A 1 86 ? 15.745 -0.438 -24.195 1.00 78.69 86 ARG A O 1
ATOM 662 N N . THR A 1 87 ? 14.676 -1.620 -22.625 1.00 71.06 87 THR A N 1
ATOM 663 C CA . THR A 1 87 ? 14.752 -2.907 -23.338 1.00 71.06 87 THR A CA 1
ATOM 664 C C . THR A 1 87 ? 13.727 -3.018 -24.469 1.00 71.06 87 THR A C 1
ATOM 666 O O . THR A 1 87 ? 14.051 -3.580 -25.516 1.00 71.06 87 THR A O 1
ATOM 669 N N . ARG A 1 88 ? 12.546 -2.395 -24.335 1.00 65.94 88 ARG A N 1
ATOM 670 C CA . ARG A 1 88 ? 11.489 -2.364 -25.367 1.00 65.94 88 ARG A CA 1
ATOM 671 C C . ARG A 1 88 ? 11.926 -1.674 -26.665 1.00 65.94 88 ARG A C 1
ATOM 673 O O . ARG A 1 88 ? 11.449 -2.038 -27.734 1.00 65.94 88 ARG A O 1
ATOM 680 N N . GLY A 1 89 ? 12.855 -0.717 -26.594 1.00 62.12 89 GLY A N 1
ATOM 681 C CA . GLY A 1 89 ? 13.435 -0.066 -27.776 1.00 62.12 89 GLY A CA 1
ATOM 682 C C . GLY A 1 89 ? 14.595 -0.836 -28.423 1.00 62.12 89 GLY A C 1
ATOM 683 O O . GLY A 1 89 ? 14.865 -0.665 -29.611 1.00 62.12 89 GLY A O 1
ATOM 684 N N . LYS A 1 90 ? 15.284 -1.709 -27.675 1.00 56.50 90 LYS A N 1
ATOM 685 C CA . LYS A 1 90 ? 16.490 -2.409 -28.155 1.00 56.50 90 LYS A CA 1
ATOM 686 C C . LYS A 1 90 ? 16.166 -3.611 -29.050 1.00 56.50 90 LYS A C 1
ATOM 688 O O . LYS A 1 90 ? 16.959 -3.943 -29.926 1.00 56.50 90 LYS A O 1
ATOM 693 N N . THR A 1 91 ? 14.997 -4.225 -28.881 1.00 55.50 91 THR A N 1
ATOM 694 C CA . THR A 1 91 ? 14.529 -5.369 -29.687 1.00 55.50 91 THR A CA 1
ATOM 695 C C . THR A 1 91 ? 13.820 -4.960 -30.987 1.00 55.50 91 THR A C 1
ATOM 697 O O . THR A 1 91 ? 13.532 -5.813 -31.821 1.00 55.50 91 THR A O 1
ATOM 700 N N . GLY A 1 92 ? 13.599 -3.658 -31.211 1.00 55.06 92 GLY A N 1
ATOM 701 C CA . GLY A 1 92 ? 12.915 -3.109 -32.390 1.00 55.06 92 GLY A CA 1
ATOM 702 C C . GLY A 1 92 ? 13.803 -2.782 -33.599 1.00 55.06 92 GLY A C 1
ATOM 703 O O . GLY A 1 92 ? 13.292 -2.279 -34.594 1.00 55.06 92 GLY A O 1
ATOM 704 N N . SER A 1 93 ? 15.110 -3.066 -33.566 1.00 55.72 93 SER A N 1
ATOM 705 C CA . SER A 1 93 ? 15.989 -2.925 -34.744 1.00 55.72 93 SER A CA 1
ATOM 706 C C . SER A 1 93 ? 16.127 -4.250 -35.504 1.00 55.72 93 SER A C 1
ATOM 708 O O . SER A 1 93 ? 17.213 -4.689 -35.883 1.00 55.72 93 SER A O 1
ATOM 710 N N . ALA A 1 94 ? 15.005 -4.936 -35.729 1.00 55.38 94 ALA A N 1
ATOM 711 C CA . ALA A 1 94 ? 14.950 -6.035 -36.677 1.00 55.38 94 ALA A CA 1
ATOM 712 C C . ALA A 1 94 ? 14.861 -5.454 -38.097 1.00 55.38 94 ALA A C 1
ATOM 714 O O . ALA A 1 94 ? 13.789 -5.183 -38.625 1.00 55.38 94 ALA A O 1
ATOM 715 N N . ARG A 1 95 ? 16.034 -5.282 -38.715 1.00 57.56 95 ARG A N 1
ATOM 716 C CA . ARG A 1 95 ? 16.268 -5.512 -40.149 1.00 57.56 95 ARG A CA 1
ATOM 717 C C . ARG A 1 95 ? 15.249 -4.841 -41.086 1.00 57.56 95 ARG A C 1
ATOM 719 O O . ARG A 1 95 ? 14.347 -5.487 -41.619 1.00 57.56 95 ARG A O 1
ATOM 726 N N . LYS A 1 96 ? 15.494 -3.568 -41.416 1.00 51.25 96 LYS A N 1
ATOM 727 C CA . LYS A 1 96 ? 14.954 -2.932 -42.628 1.00 51.25 96 LYS A CA 1
ATOM 728 C C . LYS A 1 96 ? 15.448 -3.722 -43.851 1.00 51.25 96 LYS A C 1
ATOM 730 O O . LYS A 1 96 ? 16.509 -3.434 -44.400 1.00 51.25 96 LYS A O 1
ATOM 735 N N .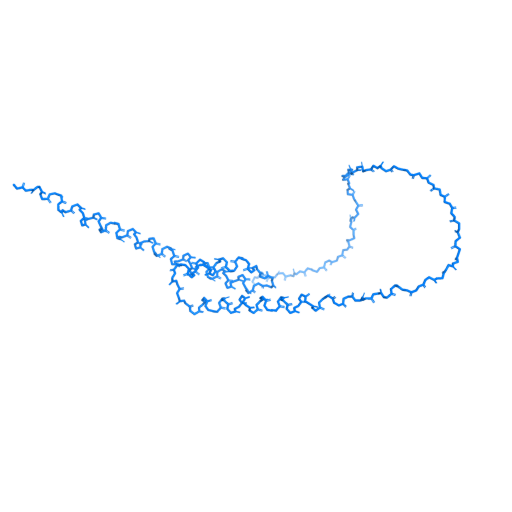 ARG A 1 97 ? 14.715 -4.766 -44.261 1.00 59.94 97 ARG A N 1
ATOM 736 C CA . ARG A 1 97 ? 14.908 -5.417 -45.561 1.00 59.94 97 ARG A CA 1
ATOM 737 C C . ARG A 1 97 ? 14.534 -4.388 -46.619 1.00 59.94 97 ARG A C 1
ATOM 739 O O . ARG A 1 97 ? 13.368 -4.058 -46.801 1.00 59.94 97 ARG A O 1
ATOM 746 N N . LYS A 1 98 ? 15.561 -3.842 -47.265 1.00 46.47 98 LYS A N 1
ATOM 747 C CA . LYS A 1 98 ? 15.460 -2.978 -48.436 1.00 46.47 98 LYS A CA 1
ATOM 748 C C . LYS A 1 98 ? 14.863 -3.828 -49.565 1.00 46.47 98 LYS A C 1
ATOM 750 O O . LYS A 1 98 ? 15.577 -4.585 -50.210 1.00 46.47 98 LYS A O 1
ATOM 755 N N . ALA A 1 99 ? 13.548 -3.770 -49.744 1.00 50.84 99 ALA A N 1
ATOM 756 C CA . ALA A 1 99 ? 12.886 -4.336 -50.909 1.00 50.84 99 ALA A CA 1
ATOM 757 C C . ALA A 1 99 ? 12.967 -3.316 -52.054 1.00 50.84 99 ALA A C 1
ATOM 759 O O . ALA A 1 99 ? 12.136 -2.424 -52.142 1.00 50.84 99 ALA A O 1
ATOM 760 N N . HIS A 1 100 ? 13.994 -3.439 -52.894 1.00 38.53 100 HIS A N 1
ATOM 761 C CA . HIS A 1 100 ? 14.101 -2.854 -54.239 1.00 38.53 100 HIS A CA 1
ATOM 762 C C . HIS A 1 100 ? 15.105 -3.733 -55.004 1.00 38.53 100 HIS A C 1
ATOM 764 O O . HIS A 1 100 ? 16.146 -4.055 -54.447 1.00 38.53 100 HIS A O 1
ATOM 770 N N . ALA A 1 101 ? 14.923 -4.176 -56.241 1.00 38.56 101 ALA A N 1
ATOM 771 C CA . ALA A 1 101 ? 13.864 -4.030 -57.225 1.00 38.56 101 ALA A CA 1
ATOM 772 C C . ALA A 1 101 ? 13.954 -5.254 -58.159 1.00 38.56 101 ALA A C 1
ATOM 774 O O . ALA A 1 101 ? 14.978 -5.938 -58.209 1.00 38.56 101 ALA A O 1
ATOM 775 N N . GLY A 1 102 ? 12.859 -5.547 -58.854 1.00 44.56 102 GLY A N 1
ATOM 776 C CA . GLY A 1 102 ? 12.677 -6.771 -59.619 1.00 44.56 102 GLY A CA 1
ATOM 777 C C . GLY A 1 102 ? 13.674 -7.017 -60.753 1.00 44.56 102 GLY A C 1
ATOM 778 O O . GLY A 1 102 ? 14.225 -6.107 -61.369 1.00 44.56 102 GLY A O 1
ATOM 779 N N . LYS A 1 103 ? 13.790 -8.300 -61.093 1.00 33.38 103 LYS A N 1
ATOM 780 C CA . LYS A 1 103 ? 14.079 -8.749 -62.451 1.00 33.38 103 LYS A CA 1
ATOM 781 C C . LYS A 1 103 ? 13.127 -9.898 -62.765 1.00 33.38 103 LYS A C 1
ATOM 783 O O . LYS A 1 103 ? 13.198 -10.963 -62.163 1.00 33.38 103 LYS A O 1
ATOM 788 N N . CYS A 1 104 ? 12.188 -9.620 -63.662 1.00 32.47 104 CYS A N 1
ATOM 789 C CA . CYS A 1 104 ? 11.337 -10.610 -64.304 1.00 32.47 104 CYS A CA 1
ATOM 790 C C . CYS A 1 104 ? 12.195 -11.669 -65.006 1.00 32.47 104 CYS A C 1
ATOM 792 O O . CYS A 1 104 ? 13.084 -11.292 -65.765 1.00 32.47 104 CYS A O 1
ATOM 794 N N . ALA A 1 105 ? 11.859 -12.952 -64.843 1.00 36.72 105 ALA A N 1
ATOM 795 C CA . ALA A 1 105 ? 11.909 -13.939 -65.927 1.00 36.72 105 ALA A CA 1
ATOM 796 C C . ALA A 1 105 ? 11.223 -15.262 -65.526 1.00 36.72 105 ALA A C 1
ATOM 798 O O . ALA A 1 105 ? 11.759 -16.025 -64.733 1.00 36.72 105 ALA A O 1
ATOM 799 N N . GLY A 1 106 ? 10.080 -15.547 -66.165 1.00 36.34 106 GLY A N 1
ATOM 800 C CA . GLY A 1 106 ? 9.509 -16.891 -66.330 1.00 36.34 106 GLY A CA 1
ATOM 801 C C . GLY A 1 106 ? 8.646 -17.396 -65.164 1.00 36.34 106 GLY A C 1
ATOM 802 O O . GLY A 1 106 ? 9.003 -17.251 -64.013 1.00 36.34 106 GLY A O 1
ATOM 803 N N . ARG A 1 107 ? 7.495 -18.040 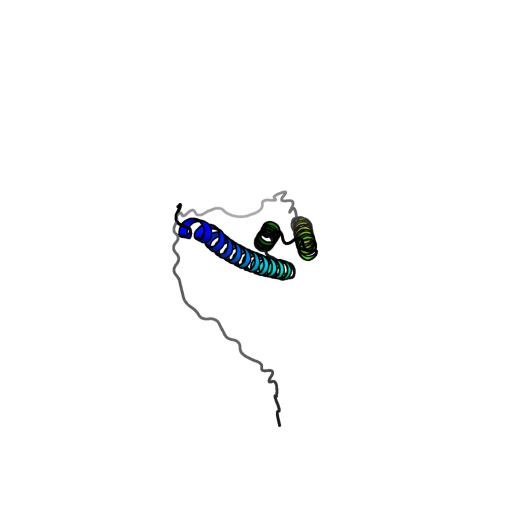-65.361 1.00 37.03 107 ARG A N 1
ATOM 804 C CA . ARG A 1 107 ? 6.824 -18.495 -66.579 1.00 37.03 107 ARG A CA 1
ATOM 805 C C . ARG A 1 107 ? 5.401 -18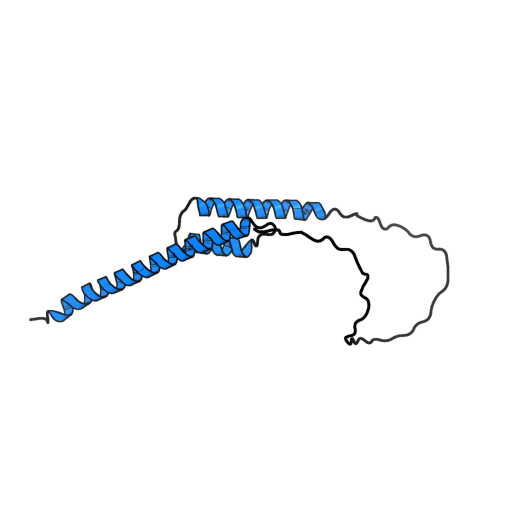.926 -66.175 1.00 37.03 107 ARG A C 1
ATOM 807 O O . ARG A 1 107 ? 5.253 -19.754 -65.292 1.00 37.03 107 ARG A O 1
ATOM 814 N N . ARG A 1 108 ? 4.417 -18.420 -66.927 1.00 37.00 108 ARG A N 1
ATOM 815 C CA . ARG A 1 108 ? 3.030 -18.902 -67.122 1.00 37.00 108 ARG A CA 1
ATOM 816 C C . ARG A 1 108 ? 1.968 -18.623 -66.039 1.00 37.00 108 ARG A C 1
ATOM 818 O O . ARG A 1 108 ? 2.128 -18.855 -64.854 1.00 37.00 108 ARG A O 1
ATOM 825 N N . LYS A 1 109 ? 0.870 -18.090 -66.575 1.00 41.62 109 LYS A N 1
ATOM 826 C CA . LYS A 1 109 ? -0.411 -17.621 -66.026 1.00 41.62 109 LYS A CA 1
ATOM 827 C C . LYS A 1 109 ? -1.465 -18.745 -66.268 1.00 41.62 109 LYS A C 1
ATOM 829 O O . LYS A 1 109 ? -1.133 -19.696 -66.974 1.00 41.62 109 LYS A O 1
ATOM 834 N N . PRO A 1 110 ? -2.752 -18.566 -65.925 1.00 52.09 110 PRO A N 1
ATOM 835 C CA . PRO A 1 110 ? -3.384 -18.747 -64.616 1.00 52.09 110 PRO A CA 1
ATOM 836 C C . PRO A 1 110 ? -4.492 -19.830 -64.660 1.00 52.09 110 PRO A C 1
ATOM 838 O O . PRO A 1 110 ? -4.951 -20.202 -65.736 1.00 52.09 110 PRO A O 1
ATOM 841 N N . ALA A 1 111 ? -5.020 -20.249 -63.511 1.00 37.16 111 ALA A N 1
ATOM 842 C CA . ALA A 1 111 ? -6.389 -20.763 -63.449 1.00 37.16 111 ALA A CA 1
ATOM 843 C C . ALA A 1 111 ? -7.073 -20.243 -62.182 1.00 37.16 111 ALA A C 1
ATOM 845 O O . ALA A 1 111 ? -6.533 -20.326 -61.084 1.00 37.16 111 ALA A O 1
ATOM 846 N N . CYS A 1 112 ? -8.221 -19.620 -62.413 1.00 32.81 112 CYS A N 1
ATOM 847 C CA . CYS A 1 112 ? -9.161 -19.051 -61.461 1.00 32.81 112 CYS A CA 1
ATOM 848 C C . CYS A 1 112 ? -10.118 -20.151 -60.975 1.00 32.81 112 CYS A C 1
ATOM 850 O O . CYS A 1 112 ? -10.588 -20.915 -61.814 1.00 32.81 112 CYS A O 1
ATOM 852 N N . ALA A 1 113 ? -10.401 -20.199 -59.673 1.00 34.75 113 ALA A N 1
ATOM 853 C CA . ALA A 1 113 ? -11.601 -20.756 -59.022 1.00 34.75 113 ALA A CA 1
ATOM 854 C C . ALA A 1 113 ? -11.437 -20.430 -57.521 1.00 34.75 113 ALA A C 1
ATOM 856 O O . ALA A 1 113 ? -10.464 -20.878 -56.921 1.00 34.75 113 ALA A O 1
ATOM 857 N N . THR A 1 114 ? -11.990 -19.320 -57.031 1.00 34.91 114 THR A N 1
ATOM 858 C CA . THR A 1 114 ? -13.335 -19.165 -56.436 1.00 34.91 114 THR A CA 1
ATOM 859 C C . THR A 1 114 ? -13.515 -19.903 -55.103 1.00 34.91 114 THR A C 1
ATOM 861 O O . THR A 1 114 ? -13.096 -21.043 -54.950 1.00 34.91 114 THR A O 1
ATOM 864 N N . ASP A 1 115 ? -14.169 -19.176 -54.188 1.00 32.22 115 ASP A N 1
ATOM 865 C CA . ASP A 1 115 ? -14.905 -19.638 -53.000 1.00 32.22 115 ASP A CA 1
ATOM 866 C C . ASP A 1 115 ? -14.031 -20.018 -51.783 1.00 32.22 115 ASP A C 1
ATOM 868 O O . ASP A 1 115 ? -13.162 -20.878 -51.831 1.00 32.22 115 ASP A O 1
ATOM 872 N N . ALA A 1 116 ? -14.017 -19.218 -50.710 1.00 39.47 116 ALA A N 1
ATOM 873 C CA . ALA A 1 116 ? -15.058 -19.169 -49.678 1.00 39.47 116 ALA A CA 1
ATOM 874 C C . ALA A 1 116 ? -15.367 -20.572 -49.137 1.00 39.47 116 ALA A C 1
ATOM 876 O O . ALA A 1 116 ? -16.091 -21.313 -49.778 1.00 39.47 116 ALA A O 1
ATOM 877 N N . ASP A 1 117 ? -14.769 -20.927 -47.997 1.00 36.88 117 ASP A N 1
ATOM 878 C CA . ASP A 1 117 ? -15.466 -21.492 -46.832 1.00 36.88 117 ASP A CA 1
ATOM 879 C C . ASP A 1 117 ? -14.452 -21.976 -45.783 1.00 36.88 117 ASP A C 1
ATOM 881 O O . ASP A 1 117 ? -13.555 -22.773 -46.055 1.00 36.88 117 ASP A O 1
ATOM 885 N N . ALA A 1 118 ? -14.600 -21.473 -44.558 1.00 40.25 118 ALA A N 1
ATOM 886 C CA . ALA A 1 118 ? -14.193 -22.213 -43.368 1.00 40.25 118 ALA A CA 1
ATOM 887 C C . ALA A 1 118 ? -15.296 -23.252 -43.093 1.00 40.25 118 ALA A C 1
ATOM 889 O O . ALA A 1 118 ? -16.466 -22.939 -43.315 1.00 40.25 118 ALA A O 1
ATOM 890 N N . PRO A 1 119 ? -14.976 -24.456 -42.589 1.00 42.72 119 PRO A N 1
ATOM 891 C CA . PRO A 1 119 ? -14.970 -24.603 -41.130 1.00 42.72 119 PRO A CA 1
ATOM 892 C C . PRO A 1 119 ? -13.940 -25.616 -40.584 1.00 42.72 119 PRO A C 1
ATOM 894 O O . PRO A 1 119 ? -13.519 -26.556 -41.253 1.00 42.72 119 PRO A O 1
ATOM 897 N N . THR A 1 120 ? -13.564 -25.426 -39.319 1.00 49.69 120 THR A N 1
ATOM 898 C CA . THR A 1 120 ? -12.952 -26.442 -38.443 1.00 49.69 120 THR A CA 1
ATOM 899 C C . THR A 1 120 ? -13.945 -27.569 -38.130 1.00 49.69 120 THR A C 1
ATOM 901 O O . THR A 1 120 ? -15.142 -27.298 -38.013 1.00 49.69 120 THR A O 1
ATOM 904 N N . PRO A 1 121 ? -13.466 -28.814 -37.983 1.00 48.56 121 PRO A N 1
ATOM 905 C CA . PRO A 1 121 ? -13.483 -29.487 -36.670 1.00 48.56 121 PRO A CA 1
ATOM 906 C C . PRO A 1 121 ? -12.155 -30.240 -36.420 1.00 48.56 121 PRO A C 1
ATOM 908 O O . PRO A 1 121 ? -11.537 -30.747 -37.349 1.00 48.56 121 PRO A O 1
ATOM 911 N N . GLU A 1 122 ? -11.507 -30.051 -35.273 1.00 43.38 122 GLU A N 1
ATOM 912 C CA . GLU A 1 122 ? -11.631 -30.866 -34.047 1.00 43.38 122 GLU A CA 1
ATOM 913 C C . GLU A 1 122 ? -11.153 -32.323 -34.207 1.00 43.38 122 GLU A C 1
ATOM 915 O O . GLU A 1 122 ? -11.692 -33.086 -35.000 1.00 43.38 122 GLU A O 1
ATOM 920 N N . ASP A 1 123 ? -10.117 -32.622 -33.411 1.00 44.19 123 ASP A N 1
ATOM 921 C CA . ASP A 1 123 ? -9.730 -33.909 -32.826 1.00 44.19 123 ASP A CA 1
ATOM 922 C C . ASP A 1 123 ? -9.359 -35.080 -33.754 1.00 44.19 123 ASP A C 1
ATOM 924 O O . ASP A 1 123 ? -10.189 -35.690 -34.411 1.00 44.19 123 ASP A O 1
ATOM 928 N N . ASP A 1 124 ? -8.077 -35.466 -33.758 1.00 38.28 124 ASP A N 1
ATOM 929 C CA . ASP A 1 124 ? -7.669 -36.648 -32.989 1.00 38.28 124 ASP A CA 1
ATOM 930 C C . ASP A 1 124 ? -6.167 -36.951 -33.091 1.00 38.28 124 ASP A C 1
ATOM 932 O O . ASP A 1 124 ? -5.464 -36.651 -34.058 1.00 38.28 124 ASP A O 1
ATOM 936 N N . ALA A 1 125 ? -5.680 -37.531 -32.003 1.00 43.28 125 ALA A N 1
ATOM 937 C CA . ALA A 1 125 ? -4.303 -37.862 -31.699 1.00 43.28 125 ALA A CA 1
ATOM 938 C C . ALA A 1 125 ? -3.673 -38.911 -32.633 1.00 43.28 125 ALA A C 1
ATOM 940 O O . ALA A 1 125 ? -4.353 -39.799 -33.129 1.00 43.28 125 ALA A O 1
ATOM 941 N N . CYS A 1 126 ? -2.343 -38.849 -32.781 1.00 37.62 126 CYS A N 1
ATOM 942 C CA . CYS A 1 126 ? -1.407 -39.978 -32.606 1.00 37.62 126 CYS A CA 1
ATOM 943 C C . CYS A 1 126 ? -0.054 -39.652 -33.250 1.00 37.62 126 CYS A C 1
ATOM 945 O O . CYS A 1 126 ? 0.131 -39.889 -34.435 1.00 37.62 126 CYS A O 1
ATOM 947 N N . CYS A 1 127 ? 0.913 -39.165 -32.463 1.00 32.84 127 CYS A N 1
ATOM 948 C CA . CYS A 1 127 ? 2.337 -39.426 -32.720 1.00 32.84 127 CYS A CA 1
ATOM 949 C C . CYS A 1 127 ? 3.203 -39.053 -31.500 1.00 32.84 127 CYS A C 1
ATOM 951 O O . CYS A 1 127 ? 3.877 -38.029 -31.464 1.00 32.84 127 CYS A O 1
ATOM 953 N N . ALA A 1 128 ? 3.190 -39.919 -30.493 1.00 48.84 128 ALA A N 1
ATOM 954 C CA . ALA A 1 128 ? 4.322 -40.195 -29.602 1.00 48.84 128 ALA A CA 1
ATOM 955 C C . ALA A 1 128 ? 4.206 -41.688 -29.220 1.00 48.84 128 ALA A C 1
ATOM 957 O O . ALA A 1 128 ? 3.065 -42.159 -29.187 1.00 48.84 128 ALA A O 1
ATOM 958 N N . PRO A 1 129 ? 5.286 -42.454 -28.942 1.00 48.62 129 PRO A N 1
ATOM 959 C CA . PRO A 1 129 ? 6.559 -41.987 -28.377 1.00 48.62 129 PRO A CA 1
ATOM 960 C C . PRO A 1 129 ? 7.847 -42.661 -28.928 1.00 48.62 129 PRO A C 1
ATOM 962 O O . PRO A 1 129 ? 7.865 -43.824 -29.316 1.00 48.62 129 PRO A O 1
ATOM 965 N N . HIS A 1 130 ? 8.976 -41.958 -28.835 1.00 43.44 130 HIS A N 1
ATOM 966 C CA . HIS A 1 130 ? 10.291 -42.564 -28.566 1.00 43.44 130 HIS A CA 1
ATOM 967 C C . HIS A 1 130 ? 10.594 -42.146 -27.105 1.00 43.44 130 HIS A C 1
ATOM 969 O O . HIS A 1 130 ? 10.576 -40.949 -26.835 1.00 43.44 130 HIS A O 1
ATOM 975 N N . GLY A 1 131 ? 10.666 -42.992 -26.065 1.00 39.22 131 GLY A N 1
ATOM 976 C CA . GLY A 1 131 ? 11.476 -44.206 -25.896 1.00 39.22 131 GLY A CA 1
ATOM 977 C C . GLY A 1 131 ? 12.953 -43.821 -26.008 1.00 39.22 131 GLY A C 1
ATOM 978 O O . GLY A 1 131 ? 13.352 -43.382 -27.078 1.00 39.22 131 GLY A O 1
ATOM 979 N N . ASP A 1 132 ? 13.856 -43.884 -25.035 1.00 36.34 132 ASP A N 1
ATOM 980 C CA . ASP A 1 132 ? 13.951 -44.319 -23.637 1.00 36.34 132 ASP A CA 1
ATOM 981 C C . ASP A 1 132 ? 15.326 -43.787 -23.158 1.00 36.34 132 ASP A C 1
ATOM 983 O O . ASP A 1 132 ? 16.230 -43.678 -23.987 1.00 36.34 132 ASP A O 1
ATOM 987 N N . ALA A 1 133 ? 15.513 -43.487 -21.864 1.00 42.53 133 ALA A N 1
ATOM 988 C CA . ALA A 1 133 ? 16.736 -43.826 -21.102 1.00 42.53 133 ALA A CA 1
ATOM 989 C C . ALA A 1 133 ? 16.784 -43.133 -19.726 1.00 42.53 133 ALA A C 1
ATOM 991 O O . ALA A 1 133 ? 17.170 -41.976 -19.568 1.00 42.53 133 ALA A O 1
ATOM 992 N N . ALA A 1 134 ? 16.411 -43.933 -18.732 1.00 49.78 134 ALA A N 1
ATOM 993 C CA . ALA A 1 134 ? 16.829 -43.957 -17.338 1.00 49.78 134 ALA A CA 1
ATOM 994 C C . ALA A 1 134 ? 18.046 -43.103 -16.904 1.00 49.78 134 ALA A C 1
ATOM 996 O O . ALA A 1 134 ? 19.166 -43.263 -17.394 1.00 49.78 134 ALA A O 1
ATOM 997 N N . HIS A 1 135 ? 17.862 -42.373 -15.799 1.00 45.12 135 HIS A N 1
ATOM 998 C CA . HIS A 1 135 ? 18.879 -42.308 -14.749 1.00 45.12 135 HIS A CA 1
ATOM 999 C C . HIS A 1 135 ? 18.215 -42.410 -13.373 1.00 45.12 135 HIS A C 1
ATOM 1001 O O . HIS A 1 135 ? 17.552 -41.487 -12.899 1.00 45.12 135 HIS A O 1
ATOM 1007 N N . ALA A 1 136 ? 18.365 -43.589 -12.772 1.00 47.94 136 ALA A N 1
ATOM 1008 C CA . ALA A 1 136 ? 17.935 -43.913 -11.424 1.00 47.94 136 ALA A CA 1
ATOM 1009 C C . ALA A 1 136 ? 18.790 -43.169 -10.385 1.00 47.94 136 ALA A C 1
ATOM 1011 O O . ALA A 1 136 ? 20.007 -43.061 -10.525 1.00 47.94 136 ALA A O 1
ATOM 1012 N N . ARG A 1 137 ? 18.139 -42.687 -9.324 1.00 52.38 137 ARG A N 1
ATOM 1013 C CA . ARG A 1 137 ? 18.779 -42.272 -8.071 1.00 52.38 137 ARG A CA 1
ATOM 1014 C C . ARG A 1 137 ? 18.679 -43.437 -7.083 1.00 52.38 137 ARG A C 1
ATOM 1016 O O . ARG A 1 137 ? 17.561 -43.915 -6.901 1.00 52.38 137 ARG A O 1
ATOM 1023 N N . PRO A 1 138 ? 19.754 -43.849 -6.402 1.00 61.62 138 PRO A N 1
ATOM 1024 C CA . PRO A 1 138 ? 19.611 -44.614 -5.177 1.00 61.62 138 PRO A CA 1
ATOM 1025 C C . PRO A 1 138 ? 19.469 -43.661 -3.984 1.00 61.62 138 PRO A C 1
ATOM 1027 O O . PRO A 1 138 ? 20.311 -42.798 -3.731 1.00 61.62 138 PRO A O 1
ATOM 1030 N N . THR A 1 139 ? 18.345 -43.805 -3.294 1.00 60.16 139 THR A N 1
ATOM 1031 C CA . THR A 1 139 ? 18.183 -43.511 -1.871 1.00 60.16 139 THR A CA 1
ATOM 1032 C C . THR A 1 139 ? 18.711 -44.708 -1.096 1.00 60.16 139 THR A C 1
ATOM 1034 O O . THR A 1 139 ? 18.255 -45.808 -1.382 1.00 60.16 139 THR A O 1
ATOM 1037 N N . ASP A 1 140 ? 19.559 -44.497 -0.096 1.00 56.28 140 ASP A N 1
ATOM 1038 C CA . ASP A 1 140 ? 19.741 -45.478 0.970 1.00 56.28 140 ASP A CA 1
ATOM 1039 C C . ASP A 1 140 ? 19.651 -44.767 2.318 1.00 56.28 140 ASP A C 1
ATOM 1041 O O . ASP A 1 140 ? 20.276 -43.731 2.561 1.00 56.28 140 ASP A O 1
ATOM 1045 N N . THR A 1 141 ? 18.772 -45.331 3.137 1.00 52.75 141 THR A N 1
ATOM 1046 C CA . THR A 1 141 ? 18.477 -45.001 4.526 1.00 52.75 141 THR A CA 1
ATOM 1047 C C . THR A 1 141 ? 18.711 -46.306 5.268 1.00 52.75 141 THR A C 1
ATOM 1049 O O . THR A 1 141 ? 18.102 -47.294 4.872 1.00 52.75 141 THR A O 1
ATOM 1052 N N . ASP A 1 142 ? 19.594 -46.305 6.262 1.00 53.16 142 ASP A N 1
ATOM 1053 C CA . ASP A 1 142 ? 19.496 -47.035 7.537 1.00 53.16 142 ASP A CA 1
ATOM 1054 C C . ASP A 1 142 ? 20.662 -46.608 8.444 1.00 53.16 142 ASP A C 1
ATOM 1056 O O . ASP A 1 142 ? 21.818 -46.563 7.955 1.00 53.16 142 ASP A O 1
#

Radius of gyration: 33.94 Å; chains: 1; bounding box: 54×63×105 Å

Foldseek 3Di:
DPDPVVVPPVVVVVVVVVVVVVVVLVVLQVQLVVLLVVLVVQLPDPDHDLVSSVVSLVSNVVSVPPDPSSVVSVVSSVVVVVVCVVVVVVVPPPDPPPDDDDDDDDDDDDDDDDDDDDDDDDDDDDDDDDDDDDDDDDDDDD